Protein AF-A0A0P9E5E1-F1 (afdb_monomer_lite)

pLDDT: mean 95.68, std 5.94, range [56.09, 98.81]

Structure (mmCIF, N/CA/C/O backbone):
data_AF-A0A0P9E5E1-F1
#
_entry.id   AF-A0A0P9E5E1-F1
#
loop_
_atom_site.group_PDB
_atom_site.id
_atom_site.type_symbol
_atom_site.label_atom_id
_atom_site.label_alt_id
_atom_site.label_comp_id
_atom_site.label_asym_id
_atom_site.label_entity_id
_atom_site.label_seq_id
_atom_site.pdbx_PDB_ins_code
_atom_site.Cartn_x
_atom_site.Cartn_y
_atom_site.Cartn_z
_atom_site.occupancy
_atom_site.B_iso_or_equiv
_atom_site.auth_seq_id
_atom_site.auth_comp_id
_atom_site.auth_asym_id
_atom_site.auth_atom_id
_atom_site.pdbx_PDB_model_num
ATOM 1 N N . MET A 1 1 ? -17.999 -5.874 29.043 1.00 56.09 1 MET A N 1
ATOM 2 C CA . MET A 1 1 ? -18.198 -6.329 27.650 1.00 56.09 1 MET A CA 1
ATOM 3 C C . MET A 1 1 ? -16.946 -5.963 26.884 1.00 56.09 1 MET A C 1
ATOM 5 O O . MET A 1 1 ? -16.568 -4.801 26.928 1.00 56.09 1 MET A O 1
ATOM 9 N N . GLU A 1 2 ? -16.276 -6.927 26.260 1.00 69.38 2 GLU A N 1
ATOM 10 C CA . GLU A 1 2 ? -15.125 -6.640 25.401 1.00 69.38 2 GLU A CA 1
ATOM 11 C C . GLU A 1 2 ? -15.600 -5.765 24.235 1.00 69.38 2 GLU A C 1
ATOM 13 O O . GLU A 1 2 ? -16.423 -6.186 23.414 1.00 69.38 2 GLU A O 1
ATOM 18 N N . VAL A 1 3 ? -15.160 -4.509 24.196 1.00 80.62 3 VAL A N 1
ATOM 19 C CA . VAL A 1 3 ? -15.452 -3.643 23.059 1.00 80.62 3 VAL A CA 1
ATOM 20 C C . VAL A 1 3 ? -14.644 -4.202 21.895 1.00 80.62 3 VAL A C 1
ATOM 22 O O . VAL A 1 3 ? -13.429 -4.267 21.957 1.00 80.62 3 VAL A O 1
ATOM 25 N N . ARG A 1 4 ? -15.320 -4.669 20.847 1.00 89.81 4 ARG A N 1
ATOM 26 C CA . ARG A 1 4 ? -14.703 -5.096 19.586 1.00 89.81 4 ARG A 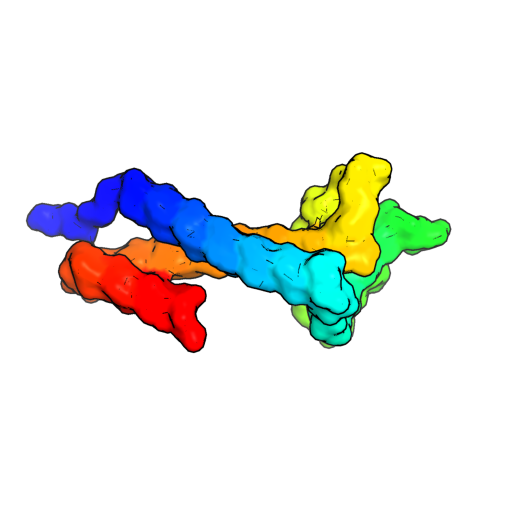CA 1
ATOM 27 C C . ARG A 1 4 ? -15.496 -4.513 18.423 1.00 89.81 4 ARG A C 1
ATOM 29 O O . ARG A 1 4 ? -16.719 -4.366 18.529 1.00 89.81 4 ARG A O 1
ATOM 36 N N . LEU A 1 5 ? -14.814 -4.159 17.336 1.00 92.69 5 LEU A N 1
ATOM 37 C CA . LEU A 1 5 ? -15.472 -3.809 16.077 1.00 92.69 5 LEU A CA 1
ATOM 38 C C . LEU A 1 5 ? -15.861 -5.093 15.326 1.00 92.69 5 LEU A C 1
ATOM 40 O O . LEU A 1 5 ? -15.152 -6.101 15.414 1.00 92.69 5 LEU A O 1
ATOM 44 N N . PRO A 1 6 ? -16.981 -5.091 14.585 1.00 95.25 6 PRO A N 1
ATOM 45 C CA . PRO A 1 6 ? -17.320 -6.213 13.723 1.00 95.25 6 PRO A CA 1
ATOM 46 C C . PRO A 1 6 ? -16.302 -6.318 12.579 1.00 95.25 6 PRO A C 1
ATOM 48 O O . PRO A 1 6 ? -15.817 -5.309 12.069 1.00 95.25 6 PRO A O 1
ATOM 51 N N . LYS A 1 7 ? -16.008 -7.545 12.130 1.00 96.12 7 LYS A N 1
ATOM 52 C CA . LYS A 1 7 ? -15.041 -7.795 11.042 1.00 96.12 7 LYS A CA 1
ATOM 53 C C . LYS A 1 7 ? -15.364 -7.023 9.758 1.00 96.12 7 LYS A C 1
ATOM 55 O O . LYS A 1 7 ? -14.449 -6.631 9.044 1.00 96.12 7 LYS A O 1
ATOM 60 N N . SER A 1 8 ? -16.646 -6.781 9.487 1.00 97.44 8 SER A N 1
ATOM 61 C CA . SER A 1 8 ? -17.102 -5.980 8.347 1.00 97.44 8 SER A CA 1
ATOM 62 C C . SER A 1 8 ? -16.582 -4.543 8.378 1.00 97.44 8 SER A C 1
ATOM 64 O O . SER A 1 8 ? -16.281 -4.002 7.323 1.00 97.44 8 SER A O 1
ATOM 66 N N . VAL A 1 9 ? -16.418 -3.938 9.560 1.00 97.44 9 VAL A N 1
ATOM 67 C CA . VAL A 1 9 ? -15.858 -2.583 9.685 1.00 97.44 9 VAL A CA 1
ATOM 68 C C . VAL A 1 9 ? -14.373 -2.579 9.342 1.00 97.44 9 VAL A C 1
ATOM 70 O O . VAL A 1 9 ? -13.926 -1.677 8.646 1.00 97.44 9 VAL A O 1
ATOM 73 N N . TYR A 1 10 ? -13.613 -3.598 9.754 1.00 98.06 10 TYR A N 1
ATOM 74 C CA . TYR A 1 10 ? -12.201 -3.705 9.372 1.00 98.06 10 TYR A CA 1
ATOM 75 C C . TYR A 1 10 ? -12.032 -3.898 7.863 1.00 98.06 10 TYR A C 1
ATOM 77 O O . TYR A 1 10 ? -11.231 -3.203 7.248 1.00 98.06 10 TYR A O 1
ATOM 85 N N . TRP A 1 11 ? -12.825 -4.779 7.248 1.00 98.44 11 TRP A N 1
ATOM 86 C CA . TRP A 1 11 ? -12.827 -4.926 5.790 1.00 98.44 11 TRP A CA 1
ATOM 87 C C . TRP A 1 11 ? -13.263 -3.646 5.078 1.00 98.44 11 TRP A C 1
ATOM 89 O O . TRP A 1 11 ? -12.644 -3.269 4.090 1.00 98.44 11 TRP A O 1
ATOM 99 N N . GLY A 1 12 ? -14.281 -2.957 5.599 1.00 98.44 12 GLY A N 1
ATOM 100 C CA . GLY A 1 12 ? -14.737 -1.675 5.071 1.00 98.44 12 GLY A CA 1
ATOM 101 C C . GLY A 1 12 ? -13.643 -0.610 5.106 1.00 98.44 12 GLY A C 1
ATOM 102 O O . GLY A 1 12 ? -13.400 0.029 4.090 1.00 98.44 12 GLY A O 1
ATOM 103 N N . LEU A 1 13 ? -12.937 -0.468 6.234 1.00 98.25 13 LEU A N 1
ATOM 104 C CA . LEU A 1 13 ? -11.799 0.449 6.367 1.00 98.25 13 LEU A CA 1
ATOM 105 C C . LEU A 1 13 ? -10.675 0.105 5.391 1.00 98.25 13 LEU A C 1
ATOM 107 O O . LEU A 1 13 ? -10.212 0.984 4.669 1.00 98.25 13 LEU A O 1
ATOM 111 N N . PHE A 1 14 ? -10.270 -1.168 5.347 1.00 98.75 14 PHE A N 1
ATOM 112 C CA . PHE A 1 14 ? -9.222 -1.624 4.441 1.00 98.75 14 PHE A CA 1
ATOM 113 C C . PHE A 1 14 ? -9.570 -1.302 2.988 1.00 98.75 14 PHE A C 1
ATOM 115 O O . PHE A 1 14 ? -8.793 -0.638 2.314 1.00 98.75 14 PHE A O 1
ATOM 122 N N . LEU A 1 15 ? -10.744 -1.740 2.520 1.00 98.75 15 LEU A N 1
ATOM 123 C CA . LEU A 1 15 ? -11.156 -1.579 1.126 1.00 98.75 15 LEU A CA 1
ATOM 124 C C . LEU A 1 15 ? -11.340 -0.110 0.755 1.00 98.75 15 LEU A C 1
ATOM 126 O O . LEU A 1 15 ? -10.978 0.277 -0.352 1.00 98.75 15 LEU A O 1
ATOM 130 N N . PHE A 1 16 ? -11.878 0.703 1.665 1.00 98.56 16 PHE A N 1
ATOM 131 C CA . PHE A 1 16 ? -12.069 2.129 1.431 1.00 98.56 16 PHE A CA 1
ATOM 132 C C . PHE A 1 16 ? -10.731 2.852 1.250 1.00 98.56 16 PHE A C 1
ATOM 134 O O . PHE A 1 16 ? -10.519 3.476 0.213 1.00 98.56 16 PHE A O 1
ATOM 141 N N . ILE A 1 17 ? -9.810 2.708 2.209 1.00 98.69 17 ILE A N 1
ATOM 142 C CA . ILE A 1 17 ? -8.499 3.369 2.153 1.00 98.69 17 ILE A CA 1
ATOM 143 C C . ILE A 1 17 ? -7.653 2.815 1.007 1.00 98.69 17 ILE A C 1
ATOM 145 O O . ILE A 1 17 ? -7.119 3.595 0.228 1.00 98.69 17 ILE A O 1
ATOM 149 N N . PHE A 1 18 ? -7.608 1.491 0.828 1.00 98.81 18 PHE A N 1
ATOM 150 C CA . PHE A 1 18 ? -6.922 0.871 -0.308 1.00 98.81 18 PHE A CA 1
ATOM 151 C C . PHE A 1 18 ? -7.406 1.444 -1.645 1.00 98.81 18 PHE A C 1
ATOM 153 O O . PHE A 1 18 ? -6.590 1.782 -2.494 1.00 98.81 18 PHE A O 1
ATOM 160 N N . SER A 1 19 ? -8.724 1.563 -1.837 1.00 98.75 19 SER A N 1
ATOM 161 C CA . SER A 1 19 ? -9.284 2.035 -3.108 1.00 98.75 19 SER A CA 1
ATOM 162 C C . SER A 1 19 ? -8.980 3.509 -3.357 1.00 98.75 19 SER A C 1
ATOM 164 O O . SER A 1 19 ? -8.696 3.875 -4.494 1.00 98.75 19 SER A O 1
ATOM 166 N N . LEU A 1 20 ? -9.032 4.349 -2.317 1.00 98.38 20 LEU A N 1
ATOM 167 C CA . LEU A 1 20 ? -8.683 5.767 -2.429 1.00 98.38 20 LEU A CA 1
ATOM 168 C C . LEU A 1 20 ? -7.204 5.956 -2.773 1.00 98.38 20 LEU A C 1
ATOM 170 O O . LEU A 1 20 ? -6.893 6.646 -3.743 1.00 98.38 20 LEU A O 1
ATOM 174 N N . GLU A 1 21 ? -6.317 5.297 -2.027 1.00 98.31 21 GLU A N 1
ATOM 175 C CA . GLU A 1 21 ? -4.867 5.339 -2.243 1.00 98.31 21 GLU A CA 1
ATOM 176 C C . GLU A 1 21 ? -4.493 4.809 -3.627 1.00 98.31 21 GLU A C 1
ATOM 178 O O . GLU A 1 21 ? -3.764 5.460 -4.378 1.00 98.31 21 GLU A O 1
ATOM 183 N N . PHE A 1 22 ? -5.070 3.670 -4.018 1.00 98.62 22 PHE A N 1
ATOM 184 C CA . PHE A 1 22 ? -4.800 3.078 -5.319 1.00 98.62 22 PHE A CA 1
ATOM 185 C C . PHE A 1 22 ? -5.304 3.972 -6.450 1.00 98.62 22 PHE A C 1
ATOM 187 O O . PHE A 1 22 ? -4.581 4.185 -7.417 1.00 98.62 22 PHE A O 1
ATOM 194 N N . ALA A 1 23 ? -6.515 4.526 -6.340 1.00 98.62 23 ALA A N 1
ATOM 195 C CA . ALA A 1 23 ? -7.062 5.411 -7.364 1.00 98.62 23 ALA A CA 1
ATOM 196 C C . ALA A 1 23 ? -6.227 6.692 -7.518 1.00 98.62 23 ALA A C 1
ATOM 198 O O . ALA A 1 23 ? -5.915 7.084 -8.645 1.00 98.62 23 ALA A O 1
ATOM 199 N N . ALA A 1 24 ? -5.829 7.316 -6.406 1.00 98.12 24 ALA A N 1
ATOM 200 C CA . ALA A 1 24 ? -4.987 8.507 -6.421 1.00 98.12 24 ALA A CA 1
ATOM 201 C C . ALA A 1 24 ? -3.596 8.205 -7.001 1.00 98.12 24 ALA A C 1
ATOM 203 O O . ALA A 1 24 ? -3.147 8.889 -7.924 1.00 98.12 24 ALA A O 1
ATOM 204 N N . GLY A 1 25 ? -2.944 7.144 -6.519 1.00 98.12 25 GLY A N 1
ATOM 205 C CA . GLY A 1 25 ? -1.635 6.716 -7.001 1.00 98.12 25 GLY A CA 1
ATOM 206 C C . GLY A 1 25 ? -1.658 6.301 -8.471 1.00 98.12 25 GLY A C 1
ATOM 207 O O . GLY A 1 25 ? -0.789 6.713 -9.231 1.00 98.12 25 GLY A O 1
ATOM 208 N N . TYR A 1 26 ? -2.680 5.566 -8.912 1.00 98.56 26 TYR A N 1
ATOM 209 C CA . TYR A 1 26 ? -2.861 5.198 -10.318 1.00 98.56 26 TYR A CA 1
ATOM 210 C C . TYR A 1 26 ? -3.018 6.439 -11.199 1.00 98.56 26 TYR A C 1
ATOM 212 O O . TYR A 1 26 ? -2.365 6.557 -12.235 1.00 98.56 26 TYR A O 1
ATOM 220 N N . TYR A 1 27 ? -3.848 7.396 -10.781 1.00 98.62 27 TYR A N 1
ATOM 221 C CA . TYR A 1 27 ? -4.056 8.623 -11.541 1.00 98.62 27 TYR A CA 1
ATOM 222 C C . TYR A 1 27 ? -2.760 9.435 -11.683 1.00 98.62 27 TYR A C 1
ATOM 224 O O . TYR A 1 27 ? -2.389 9.829 -12.787 1.00 98.62 27 TYR A O 1
ATOM 232 N N . VAL A 1 28 ? -2.022 9.637 -10.593 1.00 98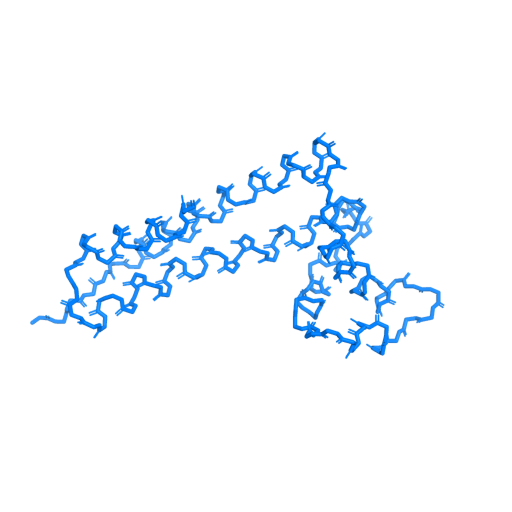.38 28 VAL A N 1
ATOM 233 C CA . VAL A 1 28 ? -0.769 10.405 -10.628 1.00 98.38 28 VAL A CA 1
ATOM 234 C C . VAL A 1 28 ? 0.333 9.659 -11.392 1.00 98.38 28 VAL A C 1
ATOM 236 O O . VAL A 1 28 ? 0.987 10.233 -12.263 1.00 98.38 28 VAL A O 1
ATOM 239 N N . SER A 1 29 ? 0.509 8.371 -11.110 1.00 98.12 29 SER A N 1
ATOM 240 C CA . SER A 1 29 ? 1.623 7.574 -11.627 1.00 98.12 29 SER A CA 1
ATOM 241 C C . SER A 1 29 ? 1.434 7.159 -13.083 1.00 98.12 29 SER A C 1
ATOM 243 O O . SER A 1 29 ? 2.358 7.265 -13.886 1.00 98.12 29 SER A O 1
ATOM 245 N N . HIS A 1 30 ? 0.231 6.709 -13.448 1.00 97.81 30 HIS A N 1
ATOM 246 C CA . HIS A 1 30 ? -0.047 6.140 -14.766 1.00 97.81 30 HIS A CA 1
ATOM 247 C C . HIS A 1 30 ? -0.728 7.132 -15.715 1.00 97.81 30 HIS A C 1
ATOM 249 O O . HIS A 1 30 ? -0.341 7.221 -16.877 1.00 97.81 30 HIS A O 1
ATOM 255 N N . VAL A 1 31 ? -1.717 7.902 -15.242 1.00 98.25 31 VAL A N 1
ATOM 256 C CA . VAL A 1 31 ? -2.460 8.834 -16.115 1.00 98.25 31 VAL A CA 1
ATOM 257 C C . VAL A 1 31 ? -1.688 10.135 -16.330 1.00 98.25 31 VAL A C 1
ATOM 259 O O . VAL A 1 31 ? -1.54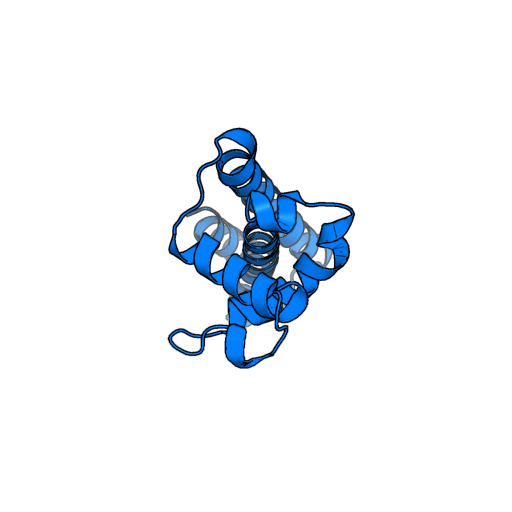5 10.581 -17.465 1.00 98.25 31 VAL A O 1
ATOM 262 N N . ILE A 1 32 ? -1.172 10.742 -15.257 1.00 98.12 32 ILE A N 1
ATOM 263 C CA . ILE A 1 32 ? -0.336 11.951 -15.347 1.00 98.12 32 ILE A CA 1
ATOM 264 C C . ILE A 1 32 ? 1.101 11.597 -15.767 1.00 98.12 32 ILE A C 1
ATOM 266 O O . ILE A 1 32 ? 1.783 12.423 -16.372 1.00 98.12 32 ILE A O 1
ATOM 270 N N . GLY A 1 33 ? 1.562 10.376 -15.475 1.00 96.75 33 GLY A N 1
ATOM 271 C CA . GLY A 1 33 ? 2.927 9.937 -15.780 1.00 96.75 33 GLY A CA 1
ATOM 272 C C . GLY A 1 33 ? 3.976 10.509 -14.823 1.00 96.75 33 GLY A C 1
ATOM 273 O O . GLY A 1 33 ? 5.154 10.582 -15.173 1.00 96.75 33 GLY A O 1
ATOM 274 N N . TYR A 1 34 ? 3.562 10.957 -13.632 1.00 97.31 34 TYR A N 1
ATOM 275 C CA . TYR A 1 34 ? 4.473 11.469 -12.615 1.00 97.31 34 TYR A CA 1
ATOM 276 C C . TYR A 1 34 ? 4.756 10.403 -11.565 1.00 97.31 34 TYR A C 1
ATOM 278 O O . TYR A 1 34 ? 3.862 9.980 -10.835 1.00 97.31 34 TYR A O 1
ATOM 286 N N . VAL A 1 35 ? 6.030 10.047 -11.417 1.00 96.44 35 VAL A N 1
ATOM 287 C CA . VAL A 1 35 ? 6.484 9.177 -10.335 1.00 96.44 35 VAL A CA 1
ATOM 288 C C . VAL A 1 35 ? 7.644 9.834 -9.608 1.00 96.44 35 VAL A C 1
ATOM 290 O O . VAL A 1 35 ? 8.602 10.310 -10.219 1.00 96.44 35 VAL A O 1
ATOM 293 N N . HIS A 1 36 ? 7.563 9.854 -8.282 1.00 95.31 36 HIS A N 1
ATOM 294 C CA . HIS A 1 36 ? 8.636 10.374 -7.450 1.00 95.31 36 HIS A CA 1
ATOM 295 C C . HIS A 1 36 ? 9.901 9.504 -7.571 1.00 95.31 36 HIS A C 1
ATOM 297 O O . HIS A 1 36 ? 9.815 8.279 -7.678 1.00 95.31 36 HIS A O 1
ATOM 303 N N . SER A 1 37 ? 11.085 10.121 -7.523 1.00 94.25 37 SER A N 1
ATOM 304 C CA . SER A 1 37 ? 12.360 9.429 -7.767 1.00 94.25 37 SER A CA 1
ATOM 305 C C . SER A 1 37 ? 12.659 8.321 -6.753 1.00 94.25 37 SER A C 1
ATOM 307 O O . SER A 1 37 ? 13.147 7.266 -7.152 1.00 94.25 37 SER A O 1
ATOM 309 N N . ASP A 1 38 ? 12.321 8.513 -5.471 1.00 93.00 38 ASP A N 1
ATOM 310 C CA . ASP A 1 38 ? 12.446 7.455 -4.453 1.00 93.00 38 ASP A CA 1
ATOM 311 C C . ASP A 1 38 ? 11.571 6.240 -4.803 1.00 93.00 38 ASP A C 1
ATOM 313 O O . ASP A 1 38 ? 12.075 5.120 -4.859 1.00 93.00 38 ASP A O 1
ATOM 317 N N . ALA A 1 39 ? 10.296 6.455 -5.149 1.00 94.00 39 ALA A N 1
ATOM 318 C CA . ALA A 1 39 ? 9.379 5.380 -5.532 1.00 94.00 39 ALA A CA 1
ATOM 319 C C . ALA A 1 39 ? 9.852 4.639 -6.795 1.00 94.00 39 ALA A C 1
ATOM 321 O O . ALA A 1 39 ? 9.907 3.410 -6.805 1.00 94.00 39 ALA A O 1
ATOM 322 N N . MET A 1 40 ? 10.285 5.376 -7.826 1.00 95.38 40 MET A N 1
ATOM 323 C CA . MET A 1 40 ? 10.875 4.776 -9.028 1.00 95.38 40 MET A CA 1
ATOM 324 C C . MET A 1 40 ? 12.099 3.925 -8.703 1.00 95.38 40 MET A C 1
ATOM 326 O O . MET A 1 40 ? 12.250 2.840 -9.257 1.00 95.38 40 MET A O 1
ATOM 330 N N . SER A 1 41 ? 12.976 4.398 -7.813 1.00 94.94 41 SER A N 1
ATOM 331 C CA . SER A 1 41 ? 14.195 3.668 -7.463 1.00 94.94 41 SER A CA 1
ATOM 332 C C . SER A 1 41 ? 13.896 2.332 -6.777 1.00 94.94 41 SER A C 1
ATOM 334 O O . SER A 1 41 ? 14.569 1.342 -7.057 1.00 94.94 41 SER A O 1
ATOM 336 N N . ARG A 1 42 ? 12.846 2.269 -5.946 1.00 95.44 42 ARG A N 1
ATOM 337 C CA . ARG A 1 42 ? 12.428 1.039 -5.258 1.00 95.44 42 ARG A CA 1
ATOM 338 C C . ARG A 1 42 ? 11.911 -0.003 -6.242 1.00 95.44 42 ARG A C 1
ATOM 340 O O . ARG A 1 42 ? 12.404 -1.135 -6.209 1.00 95.44 42 ARG A O 1
ATOM 347 N N . VAL A 1 43 ? 11.034 0.421 -7.157 1.00 97.19 43 VAL A N 1
ATOM 348 C CA . VAL A 1 43 ? 10.473 -0.451 -8.197 1.00 97.19 43 VAL A CA 1
ATOM 349 C C . VAL A 1 43 ? 11.565 -0.898 -9.160 1.00 97.19 43 VAL A C 1
ATOM 351 O O . VAL A 1 43 ? 11.617 -2.070 -9.525 1.00 97.19 43 VAL A O 1
ATOM 354 N N . ALA A 1 44 ? 12.483 -0.003 -9.531 1.00 96.75 44 ALA A N 1
ATOM 355 C CA . ALA A 1 44 ? 13.622 -0.337 -10.378 1.00 96.75 44 ALA A CA 1
ATOM 356 C C . ALA A 1 44 ? 14.541 -1.375 -9.716 1.00 96.75 44 ALA A C 1
ATOM 358 O O . ALA A 1 44 ? 14.887 -2.364 -10.354 1.00 96.75 44 ALA A O 1
ATOM 359 N N . ASN A 1 45 ? 14.880 -1.211 -8.435 1.00 96.94 45 ASN A N 1
ATOM 360 C CA . ASN A 1 45 ? 15.688 -2.184 -7.697 1.00 96.94 45 ASN A CA 1
ATOM 361 C C . ASN A 1 45 ? 15.020 -3.566 -7.653 1.00 96.94 45 ASN A C 1
ATOM 363 O O . ASN A 1 45 ? 15.667 -4.579 -7.918 1.00 96.94 45 ASN A O 1
ATOM 367 N N . ALA A 1 46 ? 13.716 -3.614 -7.365 1.00 97.50 46 ALA A N 1
ATOM 368 C CA . ALA A 1 46 ? 12.946 -4.854 -7.385 1.00 97.50 46 ALA A CA 1
ATOM 369 C C . ALA A 1 46 ? 12.921 -5.481 -8.792 1.00 97.50 46 ALA A C 1
ATOM 371 O O . ALA A 1 46 ? 13.141 -6.683 -8.956 1.00 97.50 46 ALA A O 1
ATOM 372 N N . PHE A 1 47 ? 12.739 -4.658 -9.825 1.00 98.00 47 PHE A N 1
ATOM 373 C CA . PHE A 1 47 ? 12.781 -5.094 -11.215 1.00 98.00 47 PHE A CA 1
ATOM 374 C C . PHE A 1 47 ? 14.152 -5.660 -11.592 1.00 98.00 47 PHE A C 1
ATOM 376 O O . PHE A 1 47 ? 14.226 -6.686 -12.263 1.00 98.00 47 PHE A O 1
ATOM 383 N N . TYR A 1 48 ? 15.247 -5.049 -11.136 1.00 97.12 48 TYR A N 1
ATOM 384 C CA . TYR A 1 48 ? 16.591 -5.521 -11.454 1.00 97.12 48 TYR A CA 1
ATOM 385 C C . TYR A 1 48 ? 16.905 -6.887 -10.848 1.00 97.12 48 TYR A C 1
ATOM 387 O O . TYR A 1 48 ? 17.587 -7.690 -11.488 1.00 97.12 48 TYR A O 1
ATOM 395 N N . VAL A 1 49 ? 16.366 -7.177 -9.663 1.00 97.69 49 VAL A N 1
ATOM 396 C CA . VAL A 1 49 ? 16.490 -8.495 -9.028 1.00 97.69 49 VAL A CA 1
ATOM 397 C C . VAL A 1 49 ? 15.826 -9.593 -9.861 1.00 97.69 49 VAL A C 1
ATOM 399 O O . VAL A 1 49 ? 16.337 -10.708 -9.886 1.00 97.69 49 VAL A O 1
ATOM 402 N N . LEU A 1 50 ? 14.712 -9.299 -10.538 1.00 97.88 50 LEU A N 1
ATOM 403 C CA . LEU A 1 50 ? 13.922 -10.304 -11.260 1.00 97.88 50 LEU A CA 1
ATOM 404 C C . LEU A 1 50 ? 14.239 -10.382 -12.758 1.00 97.88 50 LEU A C 1
ATOM 406 O O . LEU A 1 50 ? 14.272 -11.473 -13.324 1.00 97.88 50 LEU A O 1
ATOM 410 N N . TYR A 1 51 ? 14.431 -9.232 -13.403 1.00 97.56 51 TYR A N 1
ATOM 411 C CA . TYR A 1 51 ? 14.327 -9.092 -14.858 1.00 97.56 51 TYR A CA 1
ATOM 412 C C . TYR A 1 51 ? 15.469 -8.283 -15.490 1.00 97.56 51 TYR A C 1
ATOM 414 O O . TYR A 1 51 ? 15.391 -7.928 -16.669 1.00 97.56 51 TYR A O 1
ATOM 422 N N . SER A 1 52 ? 16.537 -7.965 -14.747 1.00 95.62 52 SER A N 1
ATOM 423 C CA . SER A 1 52 ? 17.733 -7.375 -15.366 1.00 95.62 52 SER A CA 1
ATOM 424 C C . SER A 1 52 ? 18.491 -8.389 -16.235 1.00 95.62 52 SER A C 1
ATOM 426 O O . SER A 1 52 ? 18.158 -9.569 -16.308 1.00 95.62 52 SER A O 1
ATOM 428 N N . ARG A 1 53 ? 19.553 -7.926 -16.906 1.00 96.50 53 ARG A N 1
ATOM 429 C CA . ARG A 1 53 ? 20.461 -8.798 -17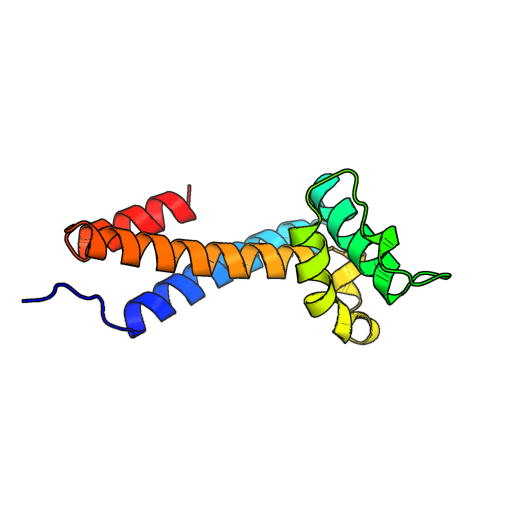.673 1.00 96.50 53 ARG A CA 1
ATOM 430 C C . ARG A 1 53 ? 21.273 -9.752 -16.793 1.00 96.50 53 ARG A C 1
ATOM 432 O O . ARG A 1 53 ? 21.759 -10.752 -17.305 1.00 96.50 53 ARG A O 1
ATOM 439 N N . ASP A 1 54 ? 21.423 -9.428 -15.512 1.00 96.31 54 ASP A N 1
ATOM 440 C CA . ASP A 1 54 ? 22.119 -10.237 -14.514 1.00 96.31 54 ASP A CA 1
ATOM 441 C C . ASP A 1 54 ? 21.278 -10.264 -13.224 1.00 96.31 54 ASP A C 1
ATOM 443 O O . ASP A 1 54 ? 21.550 -9.497 -12.303 1.00 96.31 54 ASP A O 1
ATOM 447 N N . PRO A 1 55 ? 20.187 -11.053 -13.163 1.00 96.81 55 PRO A N 1
ATOM 448 C CA . PRO A 1 55 ? 19.298 -11.087 -12.003 1.00 96.81 55 PRO A CA 1
ATOM 449 C C . PRO A 1 55 ? 20.004 -11.635 -10.757 1.00 96.81 55 PRO A C 1
ATOM 451 O O . PRO A 1 55 ? 20.384 -12.805 -10.699 1.00 96.81 55 PRO A O 1
ATOM 454 N N . HIS A 1 56 ? 20.158 -10.804 -9.728 1.00 95.19 56 HIS A N 1
ATOM 455 C CA . HIS A 1 56 ? 20.758 -11.200 -8.457 1.00 95.19 56 HIS A CA 1
ATOM 456 C C . HIS A 1 56 ? 20.185 -10.379 -7.299 1.00 95.19 56 HIS A C 1
ATOM 458 O O . HIS A 1 56 ? 19.866 -9.202 -7.447 1.00 95.19 56 HIS A O 1
ATOM 464 N N . LEU A 1 57 ? 20.094 -10.976 -6.105 1.00 94.75 57 LEU A N 1
ATOM 465 C CA . LEU A 1 57 ? 19.467 -10.325 -4.945 1.00 94.75 57 LEU A CA 1
ATOM 466 C C . LEU A 1 57 ? 20.189 -9.039 -4.507 1.00 94.75 57 LEU A C 1
ATOM 468 O O . LEU A 1 57 ? 19.550 -8.124 -3.998 1.00 94.75 57 LEU A O 1
ATOM 472 N N . ALA A 1 58 ? 21.504 -8.932 -4.730 1.00 93.00 58 ALA A N 1
ATOM 473 C CA . ALA A 1 58 ? 22.246 -7.714 -4.394 1.00 93.00 58 ALA A CA 1
ATOM 474 C C . ALA A 1 58 ? 21.844 -6.479 -5.226 1.00 93.00 58 ALA A C 1
ATOM 476 O O . ALA A 1 58 ? 22.126 -5.358 -4.802 1.00 93.00 58 ALA A O 1
ATOM 477 N N . ALA A 1 59 ? 21.094 -6.658 -6.320 1.00 94.19 59 ALA A N 1
ATOM 478 C CA . ALA A 1 59 ? 20.518 -5.569 -7.106 1.00 94.19 59 ALA A CA 1
ATOM 479 C C . ALA A 1 59 ? 19.365 -4.834 -6.392 1.00 94.19 59 ALA A C 1
ATOM 481 O O . ALA A 1 59 ? 18.943 -3.777 -6.852 1.00 94.19 59 ALA A O 1
ATOM 482 N N . ILE A 1 60 ? 18.881 -5.339 -5.247 1.00 93.75 60 ILE A N 1
ATOM 483 C CA . ILE A 1 60 ? 17.795 -4.719 -4.466 1.00 93.75 60 ILE A CA 1
ATOM 484 C C . ILE A 1 60 ? 18.170 -3.337 -3.890 1.00 93.75 60 ILE A C 1
ATOM 486 O O . ILE A 1 60 ? 17.303 -2.603 -3.419 1.00 93.75 60 ILE A O 1
ATOM 490 N N . GLY A 1 61 ? 19.460 -2.978 -3.918 1.00 80.81 61 GLY A N 1
ATOM 491 C CA . GLY A 1 61 ? 19.967 -1.691 -3.449 1.00 80.81 61 GLY A CA 1
ATOM 492 C C . GLY A 1 61 ? 19.987 -1.589 -1.923 1.00 80.81 61 GLY A C 1
ATOM 493 O O . GLY A 1 61 ? 19.114 -0.980 -1.317 1.00 80.81 61 GLY A O 1
ATOM 494 N N . PHE A 1 62 ? 21.034 -2.126 -1.289 1.00 78.94 62 PHE A N 1
ATOM 495 C CA . PHE A 1 62 ? 21.224 -2.115 0.175 1.00 78.94 62 PHE A CA 1
ATOM 496 C C . PHE A 1 62 ? 21.671 -0.766 0.771 1.00 78.94 62 PHE A C 1
ATOM 498 O O . PHE A 1 62 ? 22.032 -0.696 1.943 1.00 78.94 62 PHE A O 1
ATOM 505 N N . VAL A 1 63 ? 21.672 0.310 -0.020 1.00 76.00 63 VAL A N 1
ATOM 506 C CA . VAL A 1 63 ? 21.990 1.664 0.471 1.00 76.00 63 VAL A CA 1
ATOM 507 C C . VAL A 1 63 ? 20.860 2.200 1.359 1.00 76.00 63 VAL A C 1
ATOM 509 O O . VAL A 1 63 ? 21.117 2.918 2.321 1.00 76.00 63 VAL A O 1
ATOM 512 N N . TRP A 1 64 ? 19.616 1.809 1.066 1.00 73.31 64 TRP A N 1
ATOM 513 C CA . TRP A 1 64 ? 18.415 2.161 1.824 1.00 73.31 64 TRP A CA 1
ATOM 514 C C . TRP A 1 64 ? 17.697 0.905 2.322 1.00 73.31 64 TRP A C 1
ATOM 516 O O . TRP A 1 64 ? 17.995 -0.203 1.883 1.00 73.31 64 TRP A O 1
ATOM 526 N N . ASN A 1 65 ? 16.746 1.068 3.251 1.00 83.00 65 ASN A N 1
ATOM 527 C CA . ASN A 1 65 ? 15.961 -0.053 3.772 1.00 83.00 65 ASN A CA 1
ATOM 528 C C . ASN A 1 65 ? 15.248 -0.778 2.606 1.00 83.00 65 ASN A C 1
ATOM 530 O O . ASN A 1 65 ? 14.384 -0.163 1.969 1.00 83.00 65 ASN A O 1
ATOM 534 N N . PRO A 1 66 ? 15.594 -2.053 2.324 1.00 90.75 66 PRO A N 1
ATOM 535 C CA . PRO A 1 66 ? 15.162 -2.746 1.114 1.00 90.75 66 PRO A CA 1
ATOM 536 C C . PRO A 1 66 ? 13.748 -3.314 1.235 1.00 90.75 66 PRO A C 1
ATOM 538 O O . PRO A 1 66 ? 13.241 -3.875 0.268 1.00 90.75 66 PRO A O 1
ATOM 541 N N . LEU A 1 67 ? 13.104 -3.201 2.404 1.00 93.75 67 LEU A N 1
ATOM 542 C CA . LEU A 1 67 ? 11.807 -3.824 2.657 1.00 93.75 67 LEU A CA 1
ATOM 543 C C . LEU A 1 67 ? 10.744 -3.459 1.601 1.00 93.75 67 LEU A C 1
ATOM 545 O O . LEU A 1 67 ? 10.103 -4.385 1.109 1.00 93.75 67 LEU A O 1
ATOM 549 N N . PRO A 1 68 ? 10.582 -2.187 1.178 1.00 94.06 68 PRO A N 1
ATOM 550 C CA . PRO A 1 68 ? 9.643 -1.853 0.107 1.00 94.06 68 PRO A CA 1
ATOM 551 C C . PRO A 1 68 ? 9.957 -2.574 -1.210 1.00 94.06 68 PRO A C 1
ATOM 553 O O . PRO A 1 68 ? 9.081 -3.231 -1.765 1.00 94.06 68 PRO A O 1
ATOM 556 N N . SER A 1 69 ? 11.217 -2.554 -1.653 1.00 96.12 69 SER A N 1
ATOM 557 C CA . SER A 1 69 ? 11.635 -3.245 -2.876 1.00 96.12 69 SER A CA 1
ATOM 558 C C . SER A 1 69 ? 11.445 -4.759 -2.782 1.00 96.12 69 SER A C 1
ATOM 560 O O . SER A 1 69 ? 11.058 -5.394 -3.757 1.00 96.12 69 SER A O 1
ATOM 562 N N . LEU A 1 70 ? 11.666 -5.358 -1.607 1.00 96.31 70 LEU A N 1
ATOM 563 C CA . LEU A 1 70 ? 11.426 -6.788 -1.388 1.00 96.31 70 LEU A CA 1
ATOM 564 C C . LEU A 1 70 ? 9.946 -7.149 -1.539 1.00 96.31 70 LEU A C 1
ATOM 566 O O . LEU A 1 70 ? 9.628 -8.193 -2.104 1.00 96.31 70 LEU A O 1
ATOM 570 N N . VAL A 1 71 ? 9.044 -6.296 -1.052 1.00 97.12 71 VAL A N 1
ATOM 571 C CA . VAL A 1 71 ? 7.599 -6.486 -1.229 1.00 97.12 71 VAL A CA 1
ATOM 572 C C . VAL A 1 71 ? 7.211 -6.322 -2.701 1.00 97.12 71 VAL A C 1
ATOM 574 O O . VAL A 1 71 ? 6.434 -7.120 -3.226 1.00 97.12 71 VAL A O 1
ATOM 577 N N . GLU A 1 72 ? 7.782 -5.333 -3.386 1.00 97.44 72 GLU A N 1
ATOM 578 C CA . GLU A 1 72 ? 7.531 -5.071 -4.807 1.00 97.44 72 GLU A CA 1
ATOM 579 C C . GLU A 1 72 ? 7.943 -6.233 -5.724 1.00 97.44 72 GLU A C 1
ATOM 581 O O . GLU A 1 72 ? 7.330 -6.392 -6.778 1.00 97.44 72 GLU A O 1
ATOM 586 N N . LEU A 1 73 ? 8.873 -7.110 -5.310 1.00 98.06 73 LEU A N 1
ATOM 587 C CA . LEU A 1 73 ? 9.179 -8.351 -6.041 1.00 98.06 73 LEU A CA 1
ATOM 588 C C . LEU A 1 73 ? 7.913 -9.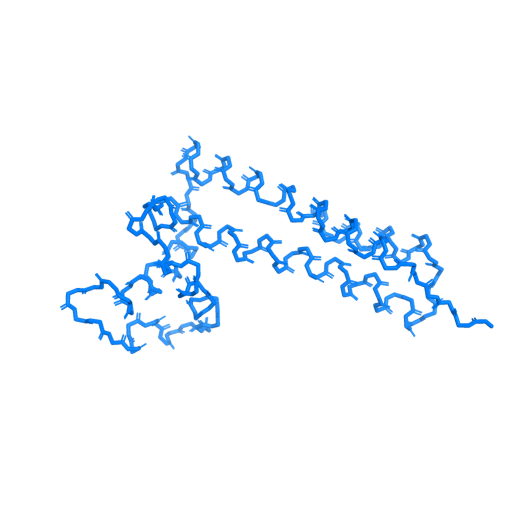174 -6.316 1.00 98.06 73 LEU A C 1
ATOM 590 O O . LEU A 1 73 ? 7.723 -9.654 -7.430 1.00 98.06 73 LEU A O 1
ATOM 594 N N . LEU A 1 74 ? 7.031 -9.309 -5.317 1.00 97.75 74 LEU A N 1
ATOM 595 C CA . LEU A 1 74 ? 5.783 -10.069 -5.450 1.00 97.75 74 LEU A CA 1
ATOM 596 C C . LEU A 1 74 ? 4.840 -9.418 -6.462 1.00 97.75 74 LEU A C 1
ATOM 598 O O . LEU A 1 74 ? 4.235 -10.109 -7.280 1.00 97.75 74 LEU A O 1
ATOM 602 N N . PHE A 1 75 ? 4.736 -8.090 -6.418 1.00 97.88 75 PHE A N 1
ATOM 603 C CA . PHE A 1 75 ? 3.875 -7.334 -7.322 1.00 97.88 75 PHE A CA 1
ATOM 604 C C . PHE A 1 75 ? 4.416 -7.277 -8.746 1.00 97.88 75 PHE A C 1
ATOM 606 O O . PHE A 1 75 ? 3.627 -7.100 -9.664 1.00 97.88 75 PHE A O 1
ATOM 613 N N . LEU A 1 76 ? 5.722 -7.456 -8.947 1.00 98.38 76 LEU A N 1
ATOM 614 C CA . LEU A 1 76 ? 6.351 -7.470 -10.266 1.00 98.38 76 LEU A CA 1
ATOM 615 C C . LEU A 1 76 ? 6.326 -8.842 -10.950 1.00 98.38 76 LEU A C 1
ATOM 617 O O . LEU A 1 76 ? 6.530 -8.888 -12.159 1.00 98.38 76 LEU A O 1
ATOM 621 N N . LEU A 1 77 ? 6.018 -9.939 -10.245 1.00 98.00 77 LEU A N 1
ATOM 622 C CA . LEU A 1 77 ? 5.908 -11.279 -10.849 1.00 98.00 77 LEU A CA 1
ATOM 623 C C . LEU A 1 77 ? 5.047 -11.328 -12.135 1.00 98.00 77 LEU A C 1
ATOM 625 O O . LEU A 1 77 ? 5.461 -11.983 -13.096 1.00 98.00 77 LEU A O 1
ATOM 629 N N . PRO A 1 78 ? 3.883 -10.647 -12.213 1.00 97.56 78 PRO A N 1
ATOM 630 C CA . PRO A 1 78 ? 3.064 -10.620 -13.423 1.00 97.56 78 PRO A CA 1
ATOM 631 C C . PRO A 1 78 ? 3.453 -9.544 -14.458 1.00 97.56 78 PRO A C 1
ATOM 633 O O . PRO A 1 78 ? 2.668 -9.282 -15.369 1.00 97.56 78 PRO A O 1
ATOM 636 N N . TYR A 1 79 ? 4.643 -8.936 -14.370 1.00 97.19 79 TYR A N 1
ATOM 637 C CA . TYR A 1 79 ? 5.087 -7.831 -15.239 1.00 97.19 79 TYR A CA 1
ATOM 638 C C . TYR A 1 79 ? 4.896 -8.088 -16.744 1.00 97.19 79 TYR A C 1
ATOM 640 O O . TYR A 1 79 ? 4.496 -7.189 -17.475 1.00 97.19 79 TYR A O 1
ATOM 648 N N . HIS A 1 80 ? 5.125 -9.316 -17.217 1.00 97.00 80 HIS A N 1
ATOM 649 C CA . HIS A 1 80 ? 4.988 -9.650 -18.640 1.00 97.00 80 HIS A CA 1
ATOM 650 C C . HIS A 1 80 ? 3.555 -9.493 -19.177 1.00 97.00 80 HIS A C 1
ATOM 652 O O . HIS A 1 80 ? 3.377 -9.300 -20.377 1.00 97.00 80 HIS A O 1
ATOM 658 N N . TRP A 1 81 ? 2.542 -9.580 -18.310 1.00 97.88 81 TRP A N 1
ATOM 659 C CA . TRP A 1 81 ? 1.140 -9.348 -18.671 1.00 97.88 81 TRP A CA 1
ATOM 660 C C . TRP A 1 81 ? 0.680 -7.923 -18.360 1.00 97.88 81 TRP A C 1
ATOM 662 O O . TRP A 1 81 ? -0.249 -7.442 -19.001 1.00 97.88 81 TRP A O 1
ATOM 672 N N . LEU A 1 82 ? 1.315 -7.268 -17.384 1.00 97.44 82 LEU A N 1
ATOM 673 C CA . LEU A 1 82 ? 0.981 -5.924 -16.909 1.00 97.44 82 LEU A CA 1
ATOM 674 C C . LEU A 1 82 ? 2.257 -5.063 -16.809 1.00 97.44 82 LEU A C 1
ATOM 676 O O . LEU A 1 82 ? 2.777 -4.848 -15.706 1.00 97.44 82 LEU A O 1
ATOM 680 N N . PRO A 1 83 ? 2.805 -4.584 -17.940 1.00 97.75 83 PRO A N 1
ATOM 681 C CA . PRO A 1 83 ? 4.064 -3.837 -17.955 1.00 97.75 83 PRO A CA 1
ATOM 682 C C . PRO A 1 83 ? 4.045 -2.556 -17.107 1.00 97.75 83 PRO A C 1
ATOM 684 O O . PRO A 1 83 ? 5.089 -2.125 -16.610 1.00 97.75 83 PRO A O 1
ATOM 687 N N . GLU A 1 84 ? 2.862 -1.978 -16.898 1.00 97.62 84 GLU A N 1
ATOM 688 C CA . GLU A 1 84 ? 2.584 -0.773 -16.107 1.00 97.62 84 GLU A CA 1
ATOM 689 C C . GLU A 1 84 ? 3.019 -0.901 -14.641 1.00 97.62 84 GLU A C 1
ATOM 691 O O . GLU A 1 84 ? 3.311 0.107 -13.984 1.00 97.62 84 GLU A O 1
ATOM 696 N N . LEU A 1 85 ? 3.123 -2.140 -14.141 1.00 98.06 85 LEU A N 1
ATOM 697 C CA . LEU A 1 85 ? 3.680 -2.453 -12.825 1.00 98.06 85 LEU A CA 1
ATOM 698 C C . LEU A 1 85 ? 5.102 -1.915 -12.666 1.00 98.06 85 LEU A C 1
ATOM 700 O O . LEU A 1 85 ? 5.436 -1.416 -11.592 1.00 98.06 85 LEU A O 1
ATOM 704 N N . ALA A 1 86 ? 5.897 -1.955 -13.738 1.00 97.56 86 ALA A N 1
ATOM 705 C CA . ALA A 1 86 ? 7.239 -1.388 -13.764 1.00 97.56 86 ALA A CA 1
ATOM 706 C C . ALA A 1 86 ? 7.275 -0.017 -14.456 1.00 97.56 86 ALA A C 1
ATOM 708 O O . ALA A 1 86 ? 7.820 0.930 -13.895 1.00 97.56 86 ALA A O 1
ATOM 709 N N . SER A 1 87 ? 6.685 0.119 -15.651 1.00 96.31 87 SER A N 1
ATOM 710 C CA . SER A 1 87 ? 6.851 1.321 -16.488 1.00 96.31 87 SER A CA 1
ATOM 711 C C . SER A 1 87 ? 6.222 2.579 -15.889 1.00 96.31 87 SER A C 1
ATOM 713 O O . SER A 1 87 ? 6.747 3.672 -16.081 1.00 96.31 87 SER A O 1
ATOM 715 N N . SER A 1 88 ? 5.139 2.417 -15.128 1.00 97.00 88 SER A N 1
ATOM 716 C CA . SER A 1 88 ? 4.483 3.486 -14.368 1.00 97.00 88 SER A CA 1
ATOM 717 C C . SER A 1 88 ? 4.512 3.224 -12.864 1.00 97.00 88 SER A C 1
ATOM 719 O O . SER A 1 88 ? 3.643 3.709 -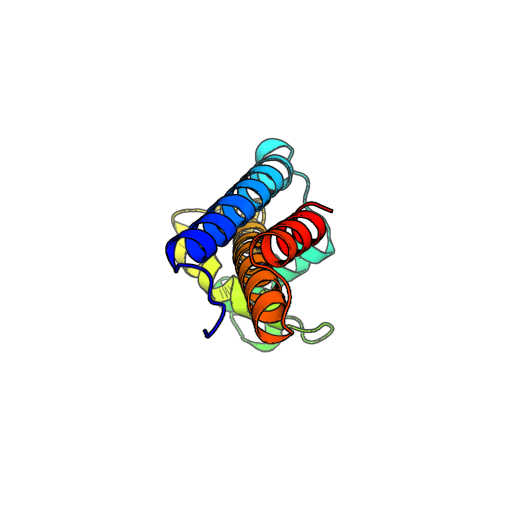12.148 1.00 97.00 88 SER A O 1
ATOM 721 N N . ALA A 1 89 ? 5.463 2.416 -12.380 1.00 97.69 89 ALA A N 1
ATOM 722 C CA . ALA A 1 89 ? 5.649 2.100 -10.962 1.00 97.69 89 ALA A CA 1
ATOM 723 C C . ALA A 1 89 ? 4.382 1.645 -10.205 1.00 97.69 89 ALA A C 1
ATOM 725 O O . ALA A 1 89 ? 4.278 1.837 -8.990 1.00 97.69 89 ALA A O 1
ATOM 726 N N . LEU A 1 90 ? 3.415 1.009 -10.885 1.00 98.25 90 LEU A N 1
ATOM 727 C CA . LEU A 1 90 ? 2.179 0.571 -10.226 1.00 98.25 90 LEU A CA 1
ATOM 728 C C . LEU A 1 90 ? 2.424 -0.515 -9.169 1.00 98.25 90 LEU A C 1
ATOM 730 O O . LEU A 1 90 ? 1.611 -0.653 -8.260 1.00 98.25 90 LEU A O 1
ATOM 734 N N . ALA A 1 91 ? 3.548 -1.238 -9.225 1.00 98.38 91 ALA A N 1
ATOM 735 C CA . ALA A 1 91 ? 3.960 -2.133 -8.143 1.00 98.38 91 ALA A CA 1
ATOM 736 C C . ALA A 1 91 ? 4.135 -1.380 -6.809 1.00 98.38 91 ALA A C 1
ATOM 738 O O . ALA A 1 91 ? 3.657 -1.847 -5.773 1.00 98.38 91 ALA A O 1
ATOM 739 N N . GLY A 1 92 ? 4.743 -0.189 -6.847 1.00 97.88 92 GLY A N 1
ATOM 740 C CA . GLY A 1 92 ? 4.899 0.678 -5.680 1.00 97.88 92 GLY A CA 1
ATOM 741 C C . GLY A 1 92 ? 3.562 1.240 -5.193 1.00 97.88 92 GLY A C 1
ATOM 742 O O . GLY A 1 92 ? 3.301 1.231 -3.993 1.00 97.88 92 GLY A O 1
ATOM 743 N N . VAL A 1 93 ? 2.675 1.637 -6.116 1.00 98.31 93 VAL A N 1
ATOM 744 C CA . VAL A 1 93 ? 1.311 2.106 -5.790 1.00 98.31 93 VAL A CA 1
ATOM 745 C C . VAL A 1 93 ? 0.483 1.007 -5.119 1.00 98.31 93 VAL A C 1
ATOM 747 O O . VAL A 1 93 ? -0.189 1.256 -4.120 1.00 98.31 93 VAL A O 1
ATOM 750 N N . LEU A 1 94 ? 0.525 -0.223 -5.638 1.00 98.31 94 LEU A N 1
ATOM 751 C CA . LEU A 1 94 ? -0.161 -1.366 -5.030 1.00 98.31 94 LEU A CA 1
ATOM 752 C C . LEU A 1 94 ? 0.367 -1.633 -3.625 1.00 98.31 94 LEU A C 1
ATOM 754 O O . LEU A 1 94 ? -0.421 -1.774 -2.689 1.00 98.31 94 LEU A O 1
ATOM 758 N N . MET A 1 95 ? 1.691 -1.667 -3.480 1.00 97.88 95 MET A N 1
ATOM 759 C CA . MET A 1 95 ? 2.341 -1.870 -2.195 1.00 97.88 95 MET A CA 1
ATOM 760 C C . MET A 1 95 ? 1.907 -0.799 -1.187 1.00 97.88 95 MET A C 1
ATOM 762 O O . MET A 1 95 ? 1.363 -1.150 -0.138 1.00 97.88 95 MET A O 1
ATOM 766 N N . SER A 1 96 ? 2.034 0.489 -1.513 1.00 97.31 96 SER A N 1
ATOM 767 C CA . SER A 1 96 ? 1.653 1.570 -0.597 1.00 97.31 96 SER A CA 1
ATOM 768 C C . SER A 1 96 ? 0.166 1.524 -0.232 1.00 97.31 96 SER A C 1
ATOM 770 O O . SER A 1 96 ? -0.172 1.614 0.946 1.00 97.31 96 SER A O 1
ATOM 772 N N . SER A 1 97 ? -0.717 1.281 -1.204 1.00 98.50 97 SER A N 1
ATOM 773 C CA . SER A 1 97 ? -2.171 1.234 -0.989 1.00 98.50 97 SER A CA 1
ATOM 774 C C . SER A 1 97 ? -2.584 0.087 -0.065 1.00 98.50 97 SER A C 1
ATOM 776 O O . SER A 1 97 ? -3.423 0.253 0.824 1.00 98.50 97 SER A O 1
ATOM 778 N N . VAL A 1 98 ? -1.980 -1.093 -0.248 1.00 98.50 98 VAL A N 1
ATOM 779 C CA . VAL A 1 98 ? -2.230 -2.269 0.596 1.00 98.50 98 VAL A CA 1
ATOM 780 C C . VAL A 1 98 ? -1.814 -1.989 2.043 1.00 98.50 98 VAL A C 1
ATOM 782 O O . VAL A 1 98 ? -2.579 -2.264 2.974 1.00 98.50 98 VAL A O 1
ATOM 785 N N . PHE A 1 99 ? -0.629 -1.411 2.249 1.00 98.19 99 PHE A N 1
ATOM 786 C CA . PHE A 1 99 ? -0.129 -1.105 3.589 1.00 98.19 99 PHE A CA 1
ATOM 787 C C . PHE A 1 99 ? -0.852 0.080 4.242 1.00 98.19 99 PHE A C 1
ATOM 789 O O . PHE A 1 99 ? -1.064 0.047 5.456 1.00 98.19 99 PHE A O 1
ATOM 796 N N . ALA A 1 100 ? -1.318 1.067 3.475 1.00 98.50 100 ALA A N 1
ATOM 797 C CA . ALA A 1 100 ? -2.177 2.140 3.973 1.00 98.50 100 ALA A CA 1
ATOM 798 C C . ALA A 1 100 ? -3.512 1.585 4.499 1.00 98.50 100 ALA A C 1
ATOM 800 O O . ALA A 1 100 ? -3.876 1.820 5.654 1.00 98.50 100 ALA A O 1
ATOM 801 N N . GLY A 1 101 ? -4.189 0.737 3.713 1.00 98.62 101 GLY A N 1
ATOM 802 C CA . GLY A 1 101 ? -5.418 0.066 4.145 1.00 98.62 101 GLY A CA 1
ATOM 803 C C . GLY A 1 101 ? -5.217 -0.812 5.385 1.00 98.62 101 GLY A C 1
ATOM 804 O O . GLY A 1 101 ? -6.034 -0.788 6.310 1.00 98.62 101 GLY A O 1
ATOM 805 N N . MET A 1 102 ? -4.114 -1.569 5.453 1.00 98.50 102 MET A N 1
ATOM 806 C CA . MET A 1 102 ? -3.781 -2.359 6.646 1.00 98.50 102 MET A CA 1
ATOM 807 C C . MET A 1 102 ? -3.500 -1.475 7.865 1.00 98.50 102 MET A C 1
ATOM 809 O O . MET A 1 102 ? -3.939 -1.802 8.968 1.00 98.50 102 MET A O 1
ATOM 813 N N . THR A 1 103 ? -2.820 -0.344 7.677 1.00 98.50 103 THR A N 1
ATOM 814 C CA . THR A 1 103 ? -2.513 0.606 8.755 1.00 98.50 103 THR A CA 1
ATOM 815 C C . THR A 1 103 ? -3.788 1.220 9.326 1.00 98.50 103 THR A C 1
ATOM 817 O O . THR A 1 103 ? -3.935 1.266 10.546 1.00 98.50 103 THR A O 1
ATOM 820 N N . ALA A 1 104 ? -4.761 1.578 8.482 1.00 98.56 104 ALA A N 1
ATOM 821 C CA . ALA A 1 104 ? -6.070 2.050 8.933 1.00 98.56 104 ALA A CA 1
ATOM 822 C C . ALA A 1 104 ? -6.769 1.020 9.845 1.00 98.56 104 ALA A C 1
ATOM 824 O O . ALA A 1 104 ? -7.298 1.358 10.912 1.00 98.56 104 ALA A O 1
ATOM 825 N N . VAL A 1 105 ? -6.728 -0.263 9.470 1.00 98.56 105 VAL A N 1
ATOM 826 C CA . VAL A 1 105 ? -7.291 -1.357 10.279 1.00 98.56 105 VAL A CA 1
ATOM 827 C C . VAL A 1 105 ? -6.541 -1.521 11.598 1.00 98.56 105 VAL A C 1
ATOM 829 O O . VAL A 1 105 ? -7.178 -1.638 12.649 1.00 98.56 105 VAL A O 1
ATOM 832 N N . LEU A 1 106 ? -5.206 -1.515 11.559 1.00 98.31 106 LEU A N 1
ATOM 833 C CA . LEU A 1 106 ? -4.365 -1.634 12.750 1.00 98.31 106 LEU A CA 1
ATOM 834 C C . LEU A 1 106 ? -4.605 -0.481 13.721 1.00 98.31 106 LEU A C 1
ATOM 836 O O . LEU A 1 106 ? -4.730 -0.727 14.917 1.00 98.31 106 LEU A O 1
ATOM 840 N N . LEU A 1 107 ? -4.747 0.745 13.222 1.00 98.19 107 LEU A N 1
ATOM 841 C CA . LEU A 1 107 ? -4.986 1.921 14.048 1.00 98.19 107 LEU A CA 1
ATOM 842 C C . LEU A 1 107 ? -6.373 1.886 14.703 1.00 98.19 107 LEU A C 1
ATOM 844 O O . LEU A 1 107 ? -6.497 2.134 15.902 1.00 98.19 107 LEU A O 1
ATOM 848 N N . ALA A 1 108 ? -7.409 1.489 13.956 1.00 98.12 108 ALA A N 1
ATOM 849 C CA . ALA A 1 108 ? -8.746 1.306 14.519 1.00 98.12 108 ALA A CA 1
ATOM 850 C C . ALA A 1 108 ? -8.760 0.194 15.581 1.00 98.12 108 ALA A C 1
ATOM 852 O O . ALA A 1 108 ? -9.393 0.338 16.625 1.00 98.12 108 ALA A O 1
ATOM 853 N N . ARG A 1 109 ? -8.049 -0.915 15.341 1.00 97.44 109 ARG A N 1
ATOM 854 C CA . ARG A 1 109 ? -7.923 -2.009 16.311 1.00 97.44 109 ARG A CA 1
ATOM 855 C C . ARG A 1 109 ? -7.162 -1.572 17.561 1.00 97.44 109 ARG A C 1
ATOM 857 O O . ARG A 1 109 ? -7.672 -1.778 18.654 1.00 97.44 109 ARG A O 1
ATOM 864 N N . ALA A 1 110 ? -6.017 -0.917 17.398 1.00 97.44 110 ALA A N 1
ATOM 865 C CA . ALA A 1 110 ? -5.238 -0.385 18.508 1.00 97.44 110 ALA A CA 1
ATOM 866 C C . ALA A 1 110 ? -6.078 0.579 19.354 1.00 97.44 110 ALA A C 1
ATOM 868 O O . ALA A 1 110 ? -6.091 0.468 20.574 1.00 97.44 110 ALA A O 1
ATOM 869 N N . GLY A 1 111 ? -6.857 1.463 18.722 1.00 97.06 111 GLY A N 1
ATOM 870 C CA . GLY A 1 111 ? -7.767 2.356 19.433 1.00 97.06 111 GLY A CA 1
ATOM 871 C C . GLY A 1 111 ? -8.740 1.612 20.352 1.00 97.06 111 GLY A C 1
ATOM 872 O O . GLY A 1 111 ? -8.913 1.993 21.506 1.00 97.06 111 GLY A O 1
ATOM 873 N N . ILE A 1 112 ? -9.332 0.518 19.873 1.00 97.56 112 ILE A N 1
ATOM 874 C CA . ILE A 1 112 ? -10.189 -0.343 20.696 1.00 97.56 112 ILE A CA 1
ATOM 875 C C . ILE A 1 112 ? -9.403 -1.011 21.830 1.00 97.56 112 ILE A C 1
ATOM 877 O O . ILE A 1 112 ? -9.864 -0.994 22.971 1.00 97.56 112 ILE A O 1
ATOM 881 N N . ASP A 1 113 ? -8.226 -1.564 21.529 1.00 96.38 113 ASP A N 1
ATOM 882 C CA . ASP A 1 113 ? -7.376 -2.263 22.502 1.00 96.38 113 ASP A CA 1
ATOM 883 C C . ASP A 1 113 ? -6.909 -1.319 23.634 1.00 96.38 113 ASP A C 1
ATOM 885 O O . ASP A 1 113 ? -6.758 -1.746 24.777 1.00 96.38 113 ASP A O 1
ATOM 889 N N . PHE A 1 114 ? -6.775 -0.018 23.349 1.00 96.38 114 PHE A N 1
ATOM 890 C CA . PHE A 1 114 ? -6.475 1.038 24.325 1.00 96.38 114 PHE A CA 1
ATOM 891 C C . PHE A 1 114 ? -7.716 1.674 24.985 1.00 96.38 114 PHE A C 1
ATOM 893 O O . PHE A 1 114 ? -7.590 2.645 25.730 1.00 96.38 114 PHE A O 1
ATOM 900 N N . GLY A 1 115 ? -8.917 1.136 24.754 1.00 95.69 115 GLY A N 1
ATOM 901 C CA . GLY A 1 115 ? -10.139 1.546 25.453 1.00 95.69 115 GLY A CA 1
ATOM 902 C C . GLY A 1 115 ? -10.913 2.704 24.816 1.00 95.69 115 GLY A C 1
ATOM 903 O O . GLY A 1 115 ? -11.819 3.250 25.451 1.00 95.69 115 GLY A O 1
ATOM 904 N N . LEU A 1 116 ? -10.610 3.083 23.570 1.00 96.31 116 LEU A N 1
ATOM 905 C CA . LEU A 1 116 ? -11.401 4.077 22.845 1.00 96.31 116 LEU A CA 1
ATOM 906 C C . LEU A 1 116 ? -12.787 3.526 22.480 1.00 96.31 116 LEU A C 1
ATOM 908 O O . LEU A 1 116 ? -12.992 2.327 22.267 1.00 96.31 116 LEU A O 1
ATOM 912 N N . SER A 1 117 ? -13.761 4.429 22.350 1.00 96.25 117 SER A N 1
ATOM 913 C CA . SER A 1 117 ? -15.074 4.065 21.818 1.00 96.25 117 SER A CA 1
ATOM 914 C C . SER A 1 117 ? -14.964 3.651 20.345 1.00 96.25 117 SER A C 1
ATOM 916 O O . SER A 1 117 ? -14.091 4.118 19.613 1.00 96.25 117 SER A O 1
ATOM 918 N N . ARG A 1 118 ? -15.888 2.800 19.881 1.00 95.81 118 ARG A N 1
ATOM 919 C CA . ARG A 1 118 ? -15.916 2.309 18.489 1.00 95.81 118 ARG A CA 1
ATOM 920 C C . ARG A 1 118 ? -15.873 3.437 17.467 1.00 95.81 118 ARG A C 1
ATOM 922 O O . ARG A 1 118 ? -15.091 3.385 16.525 1.00 95.81 118 ARG A O 1
ATOM 929 N N . THR A 1 119 ? -16.702 4.452 17.681 1.00 96.25 119 THR A N 1
ATOM 930 C CA . THR A 1 119 ? -16.787 5.617 16.803 1.00 96.25 119 THR A CA 1
ATOM 931 C C . THR A 1 119 ? -15.475 6.385 16.799 1.00 96.25 119 THR A C 1
ATOM 933 O O . THR A 1 119 ? -14.965 6.705 15.733 1.00 96.25 119 THR A O 1
ATOM 936 N N . PHE A 1 120 ? -14.894 6.633 17.974 1.00 97.38 120 PHE A N 1
ATOM 937 C CA . PHE A 1 120 ? -13.663 7.408 18.069 1.00 97.38 120 PHE A CA 1
ATOM 938 C C . PHE A 1 120 ? -12.463 6.673 17.455 1.00 97.38 120 PHE A C 1
ATOM 940 O O . PHE A 1 120 ? -11.689 7.291 16.737 1.00 97.38 120 PHE A O 1
ATOM 947 N N . ALA A 1 121 ? -12.349 5.354 17.641 1.00 97.75 121 ALA A N 1
ATOM 948 C CA . ALA A 1 121 ? -11.295 4.553 17.016 1.00 97.75 121 ALA A CA 1
ATOM 949 C C . ALA A 1 121 ? -11.366 4.574 15.475 1.00 97.75 121 ALA A C 1
ATOM 951 O O . ALA A 1 121 ? -10.338 4.676 14.807 1.00 97.75 121 ALA A O 1
ATOM 952 N N . VAL A 1 122 ? -12.577 4.513 14.907 1.00 97.94 122 VAL A N 1
ATOM 953 C CA . VAL A 1 122 ? -12.791 4.612 13.453 1.00 97.94 122 VAL A CA 1
ATOM 954 C C . VAL A 1 122 ? -12.483 6.019 12.945 1.00 97.94 122 VAL A C 1
ATOM 956 O O . VAL A 1 122 ? -11.773 6.154 11.955 1.00 97.94 122 VAL A O 1
ATOM 959 N N . LEU A 1 123 ? -12.970 7.060 13.626 1.00 97.94 123 LEU A N 1
ATOM 960 C CA . LEU A 1 123 ? -12.702 8.447 13.239 1.00 97.94 123 LEU A CA 1
ATOM 961 C C . LEU A 1 123 ? -11.209 8.768 13.297 1.00 97.94 123 LEU A C 1
ATOM 963 O O . LEU A 1 123 ? -10.685 9.321 12.341 1.00 97.94 123 LEU A O 1
ATOM 967 N N . LEU A 1 124 ? -10.516 8.362 14.363 1.00 97.56 124 LEU A N 1
ATOM 968 C CA . LEU A 1 124 ? -9.070 8.533 14.488 1.00 97.56 124 LEU A CA 1
ATOM 969 C C . LEU A 1 124 ? -8.321 7.841 13.342 1.00 97.56 124 LEU A C 1
ATOM 971 O O . LEU A 1 124 ? -7.431 8.437 12.742 1.00 97.56 124 LEU A O 1
ATOM 975 N N . SER A 1 125 ? -8.702 6.600 13.024 1.00 98.19 125 SER A N 1
ATOM 976 C CA . SER A 1 125 ? -8.114 5.841 11.917 1.00 98.19 125 SER A CA 1
ATOM 977 C C . SER A 1 125 ? -8.309 6.535 10.567 1.00 98.19 125 SER A C 1
ATOM 979 O O . SER A 1 125 ? -7.349 6.693 9.812 1.00 98.19 125 SER A O 1
ATOM 981 N N . LEU A 1 126 ? -9.526 7.008 10.290 1.00 98.00 126 LEU A N 1
ATOM 982 C CA . LEU A 1 126 ? -9.844 7.735 9.062 1.00 98.00 126 LEU A CA 1
ATOM 983 C C . LEU A 1 126 ? -9.118 9.082 8.989 1.00 98.00 126 LEU A C 1
ATOM 985 O O . LEU A 1 126 ? -8.561 9.404 7.949 1.00 98.00 126 LEU A O 1
ATOM 989 N N . SER A 1 127 ? -9.078 9.849 10.080 1.00 97.19 127 SER A N 1
ATOM 990 C CA . SER A 1 127 ? -8.363 11.128 10.126 1.00 97.19 127 SER A CA 1
ATOM 991 C C . SER A 1 127 ? -6.866 10.966 9.892 1.00 97.19 127 SER A C 1
ATOM 993 O O . SER A 1 127 ? -6.280 11.802 9.222 1.00 97.19 127 SER A O 1
ATOM 995 N N . PHE A 1 128 ? -6.253 9.904 10.419 1.00 97.56 128 PHE A N 1
ATOM 996 C CA . PHE A 1 128 ? -4.850 9.596 10.149 1.00 97.56 128 PHE A CA 1
ATOM 997 C C . PHE A 1 128 ? -4.629 9.159 8.697 1.00 97.56 128 PHE A C 1
ATOM 999 O O . PHE A 1 128 ? -3.690 9.612 8.057 1.00 97.56 128 PHE A O 1
ATOM 1006 N N . SER A 1 129 ? -5.487 8.276 8.183 1.00 96.69 129 SER A N 1
ATOM 1007 C CA . SER A 1 129 ? -5.291 7.663 6.861 1.00 96.69 129 SER A CA 1
ATOM 1008 C C . SER A 1 129 ? -5.646 8.600 5.705 1.00 96.69 129 SER A C 1
ATOM 1010 O O . SER A 1 129 ? -5.169 8.393 4.602 1.00 96.69 129 SER A O 1
ATOM 1012 N N . CYS A 1 130 ? -6.483 9.609 5.948 1.00 95.12 130 CYS A N 1
ATOM 1013 C CA . CYS A 1 130 ? -6.872 10.620 4.963 1.00 95.12 130 CYS A CA 1
ATOM 1014 C C . CYS A 1 130 ? -6.223 11.991 5.232 1.00 95.12 130 CYS A C 1
ATOM 1016 O O . CYS A 1 130 ? -6.770 13.004 4.790 1.00 95.12 130 CYS A O 1
ATOM 1018 N N . ASN A 1 131 ? -5.150 12.041 6.029 1.00 92.06 131 ASN A N 1
ATOM 1019 C CA . ASN A 1 131 ? -4.447 13.285 6.349 1.00 92.06 131 ASN A CA 1
ATOM 1020 C C . ASN A 1 131 ? -3.704 13.851 5.140 1.00 92.06 131 ASN A C 1
ATOM 1022 O O . ASN A 1 131 ? -3.791 15.091 4.988 1.00 92.06 131 ASN A O 1
#

Sequence (131 aa):
MEVRLPKSVYWGLFLFIFSLEFAAGYYVSHVIGYVHSDAMSRVANAFYVLYSRDPHLAAIGFVWNPLPSLVELLFLLPYHWLPELASSALAGVLMSSVFAGMTAVLLARAGIDFGLSRTFAVLLSLSFSCN

Foldseek 3Di:
DQDDDPVVLLVVLLVVQLVVLLVVLCCVQPVVVDDDPVLLQLLVLLCQCPPNPDRHNPSCDPPDDSVLSVQLVVVCPCCVVPVCCNSSVSSSSNSVSNVLSVQLSVQLRVCSVVPHHNVVSNVVSCVVSVD

Secondary structure (DSSP, 8-state):
------HHHHHHHHHHHHHHHHHHHHIIIIIS----HHHHHHHHHHHHHHHSSS--GGGG-TTS--HHHHHHHHHHTTTTT-THHHHT-HHHHHHHHHHHHHHHHHHHHHHHHTT--HHHHHHHHHHHHT-

Radius of gyration: 17.38 Å; chains: 1; bounding box: 40×25×46 Å